Protein AF-A0A0B3S3H2-F1 (afdb_monomer_lite)

Foldseek 3Di:
DQPQLLVVLLVLLLVQLVCLLVVNDDPVSLVVNLVSCCVRPVPDVLSNVLSVVLSVCSVPCSNVSSVSSNVVSVVVCCVPPVPPVVCVVVCVVVDPSDPVVPDPPVD

Structure (mmCIF, N/CA/C/O backbone):
data_AF-A0A0B3S3H2-F1
#
_entry.id   AF-A0A0B3S3H2-F1
#
loop_
_atom_site.group_PDB
_atom_site.id
_atom_site.type_symbol
_atom_site.label_atom_id
_atom_site.label_alt_id
_atom_site.label_comp_id
_atom_site.label_asym_id
_atom_site.label_entity_id
_atom_site.label_seq_id
_atom_site.pdbx_PDB_ins_code
_atom_site.Cartn_x
_atom_site.Cartn_y
_atom_site.Cartn_z
_atom_site.occupancy
_atom_site.B_iso_or_equiv
_atom_site.auth_seq_id
_atom_site.auth_comp_id
_atom_site.auth_asym_id
_atom_site.auth_atom_id
_atom_site.pdbx_PDB_model_num
ATOM 1 N N . MET A 1 1 ? 19.719 7.674 -1.003 1.00 47.28 1 MET A N 1
ATOM 2 C CA . MET A 1 1 ? 18.344 7.127 -1.181 1.00 47.28 1 MET A CA 1
ATOM 3 C C . MET A 1 1 ? 18.277 6.617 -2.606 1.00 47.28 1 MET A C 1
ATOM 5 O O . MET A 1 1 ? 18.764 7.341 -3.464 1.00 47.28 1 MET A O 1
ATOM 9 N N . SER A 1 2 ? 17.782 5.403 -2.872 1.00 47.78 2 SER A N 1
ATOM 10 C CA . SER A 1 2 ? 17.783 4.890 -4.250 1.00 47.78 2 SER A CA 1
ATOM 11 C C . SER A 1 2 ? 16.975 5.832 -5.151 1.00 47.78 2 SER A C 1
ATOM 13 O O . SER A 1 2 ? 15.874 6.249 -4.797 1.00 47.78 2 SER A O 1
ATOM 15 N N . GLY A 1 3 ? 17.532 6.208 -6.303 1.00 64.75 3 GLY A N 1
ATOM 16 C CA . GLY A 1 3 ? 16.847 7.052 -7.289 1.00 64.75 3 GLY A CA 1
ATOM 17 C C . GLY A 1 3 ? 15.739 6.321 -8.056 1.00 64.75 3 GLY A C 1
ATOM 18 O O . GLY A 1 3 ? 15.174 6.884 -8.986 1.00 64.75 3 GLY A O 1
ATOM 19 N N . ASN A 1 4 ? 15.450 5.065 -7.699 1.00 81.06 4 ASN A N 1
ATOM 20 C CA . ASN A 1 4 ? 14.515 4.209 -8.412 1.00 81.06 4 ASN A CA 1
ATOM 21 C C . ASN A 1 4 ? 13.085 4.371 -7.838 1.00 81.06 4 ASN A C 1
ATOM 23 O O . ASN A 1 4 ? 12.858 4.000 -6.678 1.00 81.06 4 ASN A O 1
ATOM 27 N N . PRO A 1 5 ? 12.119 4.886 -8.627 1.00 83.19 5 PRO A N 1
ATOM 28 C CA . PRO A 1 5 ? 10.744 5.121 -8.180 1.00 83.19 5 PRO A CA 1
ATOM 29 C C . PRO A 1 5 ? 10.014 3.837 -7.760 1.00 83.19 5 PRO A C 1
ATOM 31 O O . PRO A 1 5 ? 9.253 3.871 -6.797 1.00 83.19 5 PRO A O 1
ATOM 34 N N . THR A 1 6 ? 10.306 2.696 -8.391 1.00 85.31 6 THR A N 1
ATOM 35 C CA . THR A 1 6 ? 9.743 1.377 -8.051 1.00 85.31 6 THR A CA 1
ATOM 36 C C . THR A 1 6 ? 10.149 0.938 -6.647 1.00 85.31 6 THR A C 1
ATOM 38 O O . THR A 1 6 ? 9.315 0.496 -5.856 1.00 85.31 6 THR A O 1
ATOM 41 N N . ILE A 1 7 ? 11.427 1.115 -6.293 1.00 84.75 7 ILE A N 1
ATOM 42 C CA . ILE A 1 7 ? 11.927 0.781 -4.950 1.00 84.75 7 ILE A CA 1
ATOM 43 C C . ILE A 1 7 ? 11.304 1.715 -3.913 1.00 84.75 7 ILE A C 1
ATOM 45 O O . ILE A 1 7 ? 10.864 1.268 -2.853 1.00 84.75 7 ILE A O 1
ATOM 49 N N . ALA A 1 8 ? 11.257 3.014 -4.208 1.00 86.00 8 ALA A N 1
ATOM 50 C CA . ALA A 1 8 ? 10.706 3.996 -3.288 1.00 86.00 8 ALA A CA 1
ATOM 51 C C . ALA A 1 8 ? 9.203 3.765 -3.034 1.00 86.00 8 ALA A C 1
ATOM 53 O O . ALA A 1 8 ? 8.763 3.843 -1.882 1.00 86.00 8 ALA A O 1
ATOM 54 N N . PHE A 1 9 ? 8.452 3.374 -4.067 1.00 89.19 9 PHE A N 1
ATOM 55 C CA . PHE A 1 9 ? 7.051 2.990 -3.950 1.00 89.19 9 PHE A CA 1
ATOM 56 C C . PHE A 1 9 ? 6.898 1.722 -3.114 1.00 89.19 9 PHE A C 1
ATOM 58 O O . PHE A 1 9 ? 6.156 1.728 -2.134 1.00 89.19 9 PHE A O 1
ATOM 65 N N . GLY A 1 10 ? 7.657 0.665 -3.417 1.00 90.88 10 GLY A N 1
ATOM 66 C CA . GLY A 1 10 ? 7.584 -0.589 -2.665 1.00 90.88 10 GLY A CA 1
ATOM 67 C C . GLY A 1 10 ? 7.904 -0.418 -1.176 1.00 90.88 10 GLY A C 1
ATOM 68 O O . GLY A 1 10 ? 7.236 -1.005 -0.320 1.00 90.88 10 GLY A O 1
ATOM 69 N N . LEU A 1 11 ? 8.863 0.451 -0.840 1.00 91.00 11 LEU A N 1
ATOM 70 C CA . LEU A 1 11 ? 9.170 0.808 0.547 1.00 91.00 11 LEU A CA 1
ATOM 71 C C . LEU A 1 11 ? 8.024 1.581 1.215 1.00 91.00 11 LEU A C 1
ATOM 73 O O . LEU A 1 11 ? 7.674 1.283 2.360 1.00 91.00 11 LEU A O 1
ATOM 77 N N . ALA A 1 12 ? 7.422 2.546 0.514 1.00 92.06 12 ALA A N 1
ATOM 78 C CA . ALA A 1 12 ? 6.283 3.304 1.026 1.00 92.06 12 ALA A CA 1
ATOM 79 C C . ALA A 1 12 ? 5.077 2.390 1.295 1.00 92.06 12 ALA A C 1
ATOM 81 O O . ALA A 1 12 ? 4.516 2.422 2.392 1.00 92.06 12 ALA A O 1
ATOM 82 N N . VAL A 1 13 ? 4.739 1.524 0.336 1.00 94.38 13 VAL A N 1
ATOM 83 C CA . VAL A 1 13 ? 3.657 0.536 0.438 1.00 94.38 13 VAL A CA 1
ATOM 84 C C . VAL A 1 13 ? 3.897 -0.418 1.611 1.00 94.38 13 VAL A C 1
ATOM 86 O O . VAL A 1 13 ? 3.014 -0.610 2.446 1.00 94.38 13 VAL A O 1
ATOM 89 N N . SER A 1 14 ? 5.112 -0.960 1.734 1.00 94.06 14 SER A N 1
ATOM 90 C CA . SER A 1 14 ? 5.477 -1.876 2.825 1.00 94.06 14 SER A CA 1
ATOM 91 C C . SER A 1 14 ? 5.347 -1.226 4.204 1.00 94.06 14 SER A C 1
ATOM 93 O O . SER A 1 14 ? 4.802 -1.831 5.130 1.00 94.06 14 SER A O 1
ATOM 95 N N . SER A 1 15 ? 5.824 0.015 4.336 1.00 94.81 15 SER A N 1
ATOM 96 C CA . SER A 1 15 ? 5.749 0.785 5.580 1.00 94.81 15 SER A CA 1
ATOM 97 C C . SER A 1 15 ? 4.298 1.056 5.987 1.00 94.81 15 SER A C 1
ATOM 99 O O . SER A 1 15 ? 3.903 0.793 7.124 1.00 94.81 15 SER A O 1
ATOM 101 N N . VAL A 1 16 ? 3.474 1.510 5.040 1.00 96.06 16 VAL A N 1
ATOM 102 C CA . VAL A 1 16 ? 2.064 1.842 5.275 1.00 96.06 16 VAL A CA 1
ATOM 103 C C . VAL A 1 16 ? 1.237 0.600 5.591 1.00 96.06 16 VAL A C 1
ATOM 105 O O . VAL A 1 16 ? 0.442 0.625 6.530 1.00 96.06 16 VAL A O 1
ATOM 108 N N . ALA A 1 17 ? 1.464 -0.511 4.890 1.00 95.56 17 ALA A N 1
ATOM 109 C CA . ALA A 1 17 ? 0.809 -1.778 5.192 1.00 95.56 17 ALA A CA 1
ATOM 110 C C . ALA A 1 17 ? 1.143 -2.275 6.609 1.00 95.56 17 ALA A C 1
ATOM 112 O O . ALA A 1 17 ? 0.260 -2.735 7.337 1.00 95.56 17 ALA A O 1
ATOM 113 N N . LEU A 1 18 ? 2.401 -2.143 7.044 1.00 95.56 18 LEU A N 1
ATOM 114 C CA . LEU A 1 18 ? 2.808 -2.500 8.403 1.00 95.56 18 LEU A CA 1
ATOM 115 C C . LEU A 1 18 ? 2.198 -1.555 9.454 1.00 95.56 18 LEU A C 1
ATOM 117 O O . LEU A 1 18 ? 1.732 -2.007 10.505 1.00 95.56 18 LEU A O 1
ATOM 121 N N . ALA A 1 19 ? 2.158 -0.252 9.172 1.00 94.75 19 ALA A N 1
ATOM 122 C CA . ALA A 1 19 ? 1.513 0.738 10.032 1.00 94.75 19 ALA A CA 1
ATOM 123 C C . ALA A 1 19 ? 0.003 0.475 10.170 1.00 94.75 19 ALA A C 1
ATOM 125 O O . ALA A 1 19 ? -0.533 0.553 11.277 1.00 94.75 19 ALA A O 1
ATOM 126 N N . ALA A 1 20 ? -0.669 0.085 9.083 1.00 95.44 20 ALA A N 1
ATOM 127 C CA . ALA A 1 20 ? -2.074 -0.316 9.093 1.00 95.44 20 ALA A CA 1
ATOM 128 C C . ALA A 1 20 ? -2.290 -1.559 9.967 1.00 95.44 20 ALA A C 1
ATOM 130 O O . ALA A 1 20 ? -3.073 -1.525 10.914 1.00 95.44 20 ALA A O 1
ATOM 131 N N . LYS A 1 21 ? -1.519 -2.630 9.734 1.00 94.12 21 LYS A N 1
ATOM 132 C CA . LYS A 1 21 ? -1.617 -3.887 10.500 1.00 94.12 21 LYS A CA 1
ATOM 133 C C . LYS A 1 21 ? -1.320 -3.719 11.991 1.00 94.12 21 LYS A C 1
ATOM 135 O O . LYS A 1 21 ? -1.815 -4.500 12.795 1.00 94.12 21 LYS A O 1
ATOM 140 N N . SER A 1 22 ? -0.523 -2.718 12.361 1.00 94.06 22 SER A N 1
ATOM 141 C CA . SER A 1 22 ? -0.201 -2.397 13.757 1.00 94.06 22 SER A CA 1
ATOM 142 C C . SER A 1 22 ? -1.145 -1.373 14.400 1.00 94.06 22 SER A C 1
ATOM 144 O O . SER A 1 22 ? -0.945 -1.025 15.563 1.00 94.06 22 SER A O 1
ATOM 146 N N . GLY A 1 23 ? -2.158 -0.882 13.674 1.00 90.56 23 GLY A N 1
ATOM 147 C CA . GLY A 1 23 ? -3.112 0.111 14.177 1.00 90.56 23 GLY A CA 1
ATOM 148 C C . GLY A 1 23 ? -2.502 1.496 14.422 1.00 90.56 23 GLY A C 1
ATOM 149 O O . GLY A 1 23 ? -3.045 2.278 15.196 1.00 90.56 23 GLY A O 1
ATOM 150 N N . ARG A 1 24 ? -1.357 1.802 13.798 1.00 92.19 24 ARG A N 1
ATOM 151 C CA . ARG A 1 24 ? -0.613 3.063 13.983 1.00 92.19 24 ARG A CA 1
ATOM 152 C C . ARG A 1 24 ? -0.758 4.036 12.817 1.00 92.19 24 ARG A C 1
ATOM 154 O O . ARG A 1 24 ? -0.111 5.077 12.817 1.00 92.19 24 ARG A O 1
ATOM 161 N N . LEU A 1 25 ? -1.568 3.697 11.818 1.00 94.31 25 LEU A N 1
ATOM 162 C CA . LEU A 1 25 ? -1.716 4.510 10.620 1.00 94.31 25 LEU A CA 1
ATOM 163 C C . LEU A 1 25 ? -2.608 5.729 10.880 1.00 94.31 25 LEU A C 1
ATOM 165 O O . LEU A 1 25 ? -3.813 5.594 11.099 1.00 94.31 25 LEU A O 1
ATOM 169 N N . THR A 1 26 ? -2.027 6.923 10.804 1.00 94.56 26 THR A N 1
ATOM 170 C CA . THR A 1 26 ? -2.762 8.182 10.967 1.00 94.56 26 THR A CA 1
ATOM 171 C C . THR A 1 26 ? -3.338 8.683 9.640 1.00 94.56 26 THR A C 1
ATOM 173 O O . THR A 1 26 ? -2.888 8.297 8.561 1.00 94.56 26 THR A O 1
ATOM 176 N N . LEU A 1 27 ? -4.298 9.615 9.692 1.00 93.75 27 LEU A N 1
ATOM 177 C CA . LEU A 1 27 ? -4.803 10.294 8.489 1.00 93.75 27 LEU A CA 1
ATOM 178 C C . LEU A 1 27 ? -3.683 11.011 7.715 1.00 93.75 27 LEU A C 1
ATOM 180 O O . LEU A 1 27 ? -3.664 10.995 6.486 1.00 93.75 27 LEU A O 1
ATOM 184 N N . ARG A 1 28 ? -2.721 11.610 8.429 1.00 95.38 28 ARG A N 1
ATOM 185 C CA . ARG A 1 28 ? -1.555 12.251 7.808 1.00 95.38 28 ARG A CA 1
ATOM 186 C C . ARG A 1 28 ? -0.743 11.243 6.995 1.00 95.38 28 ARG A C 1
ATOM 188 O O . ARG A 1 28 ? -0.333 11.567 5.885 1.00 95.38 28 ARG A O 1
ATOM 195 N N . ASP A 1 29 ? -0.548 10.035 7.517 1.00 94.56 29 ASP A N 1
ATOM 196 C CA . ASP A 1 29 ? 0.192 8.982 6.814 1.00 94.56 29 ASP A CA 1
ATOM 197 C C . ASP A 1 29 ? -0.540 8.541 5.547 1.00 94.56 29 ASP A C 1
ATOM 199 O O . ASP A 1 29 ? 0.088 8.397 4.503 1.00 94.56 29 ASP A O 1
ATOM 203 N N . ARG A 1 30 ? -1.873 8.421 5.606 1.00 95.19 30 ARG A N 1
ATOM 204 C CA . ARG A 1 30 ? -2.722 8.102 4.445 1.00 95.19 30 ARG A CA 1
ATOM 205 C C . ARG A 1 30 ? -2.582 9.142 3.326 1.00 95.19 30 ARG A C 1
ATOM 207 O O . ARG A 1 30 ? -2.359 8.782 2.173 1.00 95.19 30 ARG A O 1
ATOM 214 N N . VAL A 1 31 ? -2.651 10.432 3.661 1.00 94.94 31 VAL A N 1
ATOM 215 C CA . VAL A 1 31 ? -2.502 11.528 2.683 1.00 94.94 31 VAL A CA 1
ATOM 216 C C . VAL A 1 31 ? -1.083 11.578 2.112 1.00 94.94 31 VAL A C 1
ATOM 218 O O . VAL A 1 31 ? -0.903 11.700 0.900 1.00 94.94 31 VAL A O 1
ATOM 221 N N . ASN A 1 32 ? -0.065 11.441 2.965 1.00 93.06 32 ASN A N 1
ATOM 222 C CA . ASN A 1 32 ? 1.332 11.409 2.530 1.00 93.06 32 ASN A CA 1
ATOM 223 C C . ASN A 1 32 ? 1.617 10.214 1.615 1.00 93.06 32 ASN A C 1
ATOM 225 O O . ASN A 1 32 ? 2.387 10.337 0.659 1.00 93.06 32 ASN A O 1
ATOM 229 N N . PHE A 1 33 ? 0.995 9.070 1.897 1.00 94.31 33 PHE A N 1
ATOM 230 C CA . PHE A 1 33 ? 1.083 7.884 1.065 1.00 94.31 33 PHE A CA 1
ATOM 231 C C . PHE A 1 33 ? 0.482 8.138 -0.317 1.00 94.31 33 PHE A C 1
ATOM 233 O O . PHE A 1 33 ? 1.197 7.992 -1.304 1.00 94.31 33 PHE A O 1
ATOM 240 N N . ALA A 1 34 ? -0.753 8.643 -0.395 1.00 93.81 34 ALA A N 1
ATOM 241 C CA . ALA A 1 34 ? -1.387 9.006 -1.664 1.00 93.81 34 ALA A CA 1
ATOM 242 C C . ALA A 1 34 ? -0.521 9.973 -2.496 1.00 93.81 34 ALA A C 1
ATOM 244 O O . ALA A 1 34 ? -0.269 9.740 -3.677 1.00 93.81 34 ALA A O 1
ATOM 245 N N . ALA A 1 35 ? 0.019 11.021 -1.865 1.00 91.75 35 ALA A N 1
ATOM 246 C CA . ALA A 1 35 ? 0.905 11.978 -2.529 1.00 91.75 35 ALA A CA 1
ATOM 247 C C . ALA A 1 35 ? 2.223 11.343 -3.012 1.00 91.75 35 ALA A C 1
ATOM 249 O O . ALA A 1 35 ? 2.784 11.745 -4.030 1.00 91.75 35 ALA A O 1
ATOM 250 N N . THR A 1 36 ? 2.742 10.357 -2.278 1.00 89.81 36 THR A N 1
ATOM 251 C CA . THR A 1 36 ? 3.960 9.630 -2.657 1.00 89.81 36 THR A CA 1
ATOM 252 C C . THR A 1 36 ? 3.716 8.755 -3.875 1.00 89.81 36 THR A C 1
ATOM 254 O O . THR A 1 36 ? 4.518 8.802 -4.803 1.00 89.81 36 THR A O 1
ATOM 257 N N . VAL A 1 37 ? 2.591 8.042 -3.903 1.00 89.56 37 VAL A N 1
ATOM 258 C CA . VAL A 1 37 ? 2.187 7.187 -5.024 1.00 89.56 37 VAL A CA 1
ATOM 259 C C . VAL A 1 37 ? 2.029 8.011 -6.300 1.00 89.56 37 VAL A C 1
ATOM 261 O O . VAL A 1 37 ? 2.699 7.725 -7.288 1.00 89.56 37 VAL A O 1
ATOM 264 N N . LEU A 1 38 ? 1.266 9.108 -6.247 1.00 88.50 38 LEU A N 1
ATOM 265 C CA . LEU A 1 38 ? 1.056 9.997 -7.400 1.00 88.50 38 LEU A CA 1
ATOM 266 C C . LEU A 1 38 ? 2.351 10.618 -7.939 1.00 88.50 38 LEU A C 1
ATOM 268 O O . LEU A 1 38 ? 2.450 10.929 -9.120 1.00 88.50 38 LEU A O 1
ATOM 272 N N . ARG A 1 39 ? 3.350 10.829 -7.080 1.00 88.62 39 ARG A N 1
ATOM 273 C CA . ARG A 1 39 ? 4.641 11.397 -7.483 1.00 88.62 39 ARG A CA 1
ATOM 274 C C . ARG A 1 39 ? 5.584 10.359 -8.081 1.00 88.62 39 ARG A C 1
ATOM 276 O O . ARG A 1 39 ? 6.418 10.724 -8.901 1.00 88.62 39 ARG A O 1
ATOM 283 N N . GLN A 1 40 ? 5.527 9.118 -7.607 1.00 86.50 40 GLN A N 1
ATOM 284 C CA . GLN A 1 40 ? 6.506 8.097 -7.976 1.00 86.50 40 GLN A CA 1
ATOM 285 C C . GLN A 1 40 ? 6.041 7.228 -9.134 1.00 86.50 40 GLN A C 1
ATOM 287 O O . GLN A 1 40 ? 6.872 6.877 -9.965 1.00 86.50 40 GLN A O 1
ATOM 292 N N . ILE A 1 41 ? 4.747 6.904 -9.208 1.00 87.25 41 ILE A N 1
ATOM 293 C CA . ILE A 1 41 ? 4.205 6.028 -10.252 1.00 87.25 41 ILE A CA 1
ATOM 294 C C . ILE A 1 41 ? 2.859 6.567 -10.778 1.00 87.25 41 ILE A C 1
ATOM 296 O O . ILE A 1 41 ? 1.831 5.907 -10.642 1.00 87.25 41 ILE A O 1
ATOM 300 N N . PRO A 1 42 ? 2.827 7.780 -11.368 1.00 82.69 42 PRO A N 1
ATOM 301 C CA . PRO A 1 42 ? 1.584 8.370 -11.874 1.00 82.69 42 PRO A CA 1
ATOM 302 C C . PRO A 1 42 ? 0.977 7.615 -13.065 1.00 82.69 42 PRO A C 1
ATOM 304 O O . PRO A 1 42 ? -0.209 7.766 -13.342 1.00 82.69 42 PRO A O 1
ATOM 307 N N . GLU A 1 43 ? 1.784 6.839 -13.789 1.00 87.00 43 GLU A N 1
ATOM 308 C CA . GLU A 1 43 ? 1.388 6.186 -15.042 1.00 87.00 43 GLU A CA 1
ATOM 309 C C . GLU A 1 43 ? 0.911 4.739 -14.852 1.00 87.00 43 GLU A C 1
ATOM 311 O O . GLU A 1 43 ? 0.521 4.101 -15.826 1.00 87.00 43 GLU A O 1
ATOM 316 N N . ASP A 1 44 ? 0.910 4.224 -13.617 1.00 89.31 44 ASP A N 1
ATOM 317 C CA . ASP A 1 44 ? 0.425 2.878 -13.312 1.00 89.31 44 ASP A CA 1
ATOM 318 C C . ASP A 1 44 ? -0.992 2.941 -12.710 1.00 89.31 44 ASP A C 1
ATOM 320 O O . ASP A 1 44 ? -1.160 3.207 -11.509 1.00 89.31 44 ASP A O 1
ATOM 324 N N . PRO A 1 45 ? -2.038 2.725 -13.530 1.00 90.12 45 PRO A N 1
ATOM 325 C CA . PRO A 1 45 ? -3.419 2.805 -13.071 1.00 90.12 45 PRO A CA 1
ATOM 326 C C . PRO A 1 45 ? -3.760 1.709 -12.058 1.00 90.12 45 PRO A C 1
ATOM 328 O O . PRO A 1 45 ? -4.645 1.909 -11.228 1.00 90.12 45 PRO A O 1
ATOM 331 N N . GLU A 1 46 ? -3.067 0.572 -12.094 1.00 91.62 46 GLU A N 1
ATOM 332 C CA . GLU A 1 46 ? -3.324 -0.546 -11.195 1.00 91.62 46 GLU A CA 1
ATOM 333 C C . GLU A 1 46 ? -2.763 -0.267 -9.801 1.00 91.62 46 GLU A C 1
ATOM 335 O O . GLU A 1 46 ? -3.469 -0.429 -8.805 1.00 91.62 46 GLU A O 1
ATOM 340 N N . ALA A 1 47 ? -1.538 0.261 -9.730 1.00 91.56 47 ALA A N 1
ATOM 341 C CA . ALA A 1 47 ? -0.963 0.752 -8.483 1.00 91.56 47 ALA A CA 1
ATOM 342 C C . ALA A 1 47 ? -1.819 1.865 -7.865 1.00 91.56 47 ALA A C 1
ATOM 344 O O . ALA A 1 47 ? -2.066 1.866 -6.656 1.00 91.56 47 ALA A O 1
ATOM 345 N N . CYS A 1 48 ? -2.327 2.786 -8.687 1.00 92.88 48 CYS A N 1
ATOM 346 C CA . CYS A 1 48 ? -3.231 3.836 -8.225 1.00 92.88 48 CYS A CA 1
ATOM 347 C C . CYS A 1 48 ? -4.557 3.269 -7.690 1.00 92.88 48 CYS A C 1
ATOM 349 O O . CYS A 1 48 ? -5.021 3.712 -6.637 1.00 92.88 48 CYS A O 1
ATOM 351 N N . ALA A 1 49 ? -5.147 2.284 -8.373 1.00 94.38 49 ALA A N 1
ATOM 352 C CA . ALA A 1 49 ? -6.388 1.637 -7.949 1.00 94.38 49 ALA A CA 1
ATOM 353 C C . ALA A 1 49 ? -6.219 0.880 -6.623 1.00 94.38 49 ALA A C 1
ATOM 355 O O . ALA A 1 49 ? -6.984 1.111 -5.689 1.00 94.38 49 ALA A O 1
ATOM 356 N N . ALA A 1 50 ? -5.166 0.068 -6.485 1.00 95.25 50 ALA A N 1
ATOM 357 C CA . ALA A 1 50 ? -4.884 -0.668 -5.252 1.00 95.25 50 ALA A CA 1
ATOM 358 C C . ALA A 1 50 ? -4.685 0.267 -4.045 1.00 95.25 50 ALA A C 1
ATOM 360 O O . ALA A 1 50 ? -5.128 -0.016 -2.929 1.00 95.25 50 ALA A O 1
ATOM 361 N N . VAL A 1 51 ? -4.043 1.417 -4.266 1.00 95.31 51 VAL A N 1
ATOM 362 C CA . VAL A 1 51 ? -3.861 2.446 -3.235 1.00 95.31 51 VAL A CA 1
ATOM 363 C C . VAL A 1 51 ? -5.183 3.131 -2.892 1.00 95.31 51 VAL A C 1
ATOM 365 O O . VAL A 1 51 ? -5.446 3.364 -1.712 1.00 95.31 51 VAL A O 1
ATOM 368 N N . ALA A 1 52 ? -6.029 3.436 -3.877 1.00 95.81 52 ALA A N 1
ATOM 369 C CA . ALA A 1 52 ? -7.353 4.002 -3.631 1.00 95.81 52 ALA A CA 1
ATOM 370 C C . ALA A 1 52 ? -8.234 3.045 -2.808 1.00 95.81 52 ALA A C 1
ATOM 372 O O . ALA A 1 52 ? -8.795 3.459 -1.792 1.00 95.81 52 ALA A O 1
ATOM 373 N N . ASP A 1 53 ? -8.271 1.764 -3.177 1.00 97.06 53 ASP A N 1
ATOM 374 C CA . ASP A 1 53 ? -9.014 0.727 -2.452 1.00 97.06 53 ASP A CA 1
ATOM 375 C C . ASP A 1 53 ? -8.515 0.580 -1.009 1.00 97.06 53 ASP A C 1
ATOM 377 O O . ASP A 1 53 ? -9.307 0.501 -0.064 1.00 97.06 53 ASP A O 1
ATOM 381 N N . PHE A 1 54 ? -7.196 0.621 -0.804 1.00 97.50 54 PHE A N 1
ATOM 382 C CA . PHE A 1 54 ? -6.610 0.649 0.534 1.00 97.50 54 PHE A CA 1
ATOM 383 C C . PHE A 1 54 ? -7.086 1.864 1.346 1.00 97.50 54 PHE A C 1
ATOM 385 O O . PHE A 1 54 ? -7.491 1.714 2.498 1.00 97.50 54 PHE A O 1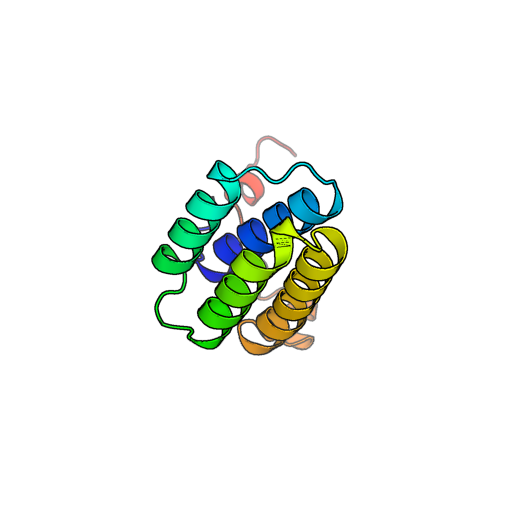
ATOM 392 N N . LEU A 1 55 ? -7.061 3.069 0.768 1.00 96.94 55 LEU A N 1
ATOM 393 C CA . LEU A 1 55 ? -7.444 4.298 1.472 1.00 96.94 55 LEU A CA 1
ATOM 394 C C . LEU A 1 55 ? -8.920 4.309 1.886 1.00 96.94 55 LEU A C 1
ATOM 396 O O . LEU A 1 55 ? -9.236 4.863 2.938 1.00 96.94 55 LEU A O 1
ATOM 400 N N . VAL A 1 56 ? -9.794 3.683 1.094 1.00 96.94 56 VAL A N 1
ATOM 401 C CA . VAL A 1 56 ? -11.225 3.533 1.405 1.00 96.94 56 VAL A CA 1
ATOM 402 C C . VAL A 1 56 ? -11.461 2.503 2.513 1.00 96.94 56 VAL A C 1
ATOM 404 O O . VAL A 1 56 ? -12.355 2.682 3.331 1.00 96.94 56 VAL A O 1
ATOM 407 N N . THR A 1 57 ? -10.662 1.435 2.573 1.00 95.69 57 THR A N 1
ATOM 408 C CA . THR A 1 57 ? -10.926 0.280 3.455 1.00 95.69 57 THR A CA 1
ATOM 409 C C . THR A 1 57 ? -10.165 0.299 4.781 1.00 95.69 57 THR A C 1
ATOM 411 O O . THR A 1 57 ? -10.568 -0.365 5.737 1.00 95.69 57 THR A O 1
ATOM 414 N N . VAL A 1 58 ? -9.058 1.042 4.873 1.00 96.88 58 VAL A N 1
ATOM 415 C CA . VAL A 1 58 ? -8.139 0.974 6.022 1.00 96.88 58 VAL A CA 1
ATOM 416 C C . VAL A 1 58 ? -8.722 1.517 7.329 1.00 96.88 58 VAL A C 1
ATOM 418 O O . VAL A 1 58 ? -8.220 1.186 8.401 1.00 96.88 58 VAL A O 1
ATOM 421 N N . GLU A 1 59 ? -9.759 2.352 7.267 1.00 94.69 59 GLU A N 1
ATOM 422 C CA . GLU A 1 59 ? -10.411 2.888 8.466 1.00 94.69 59 GLU A CA 1
ATOM 423 C C . GLU A 1 59 ? -11.230 1.827 9.197 1.00 94.69 59 GLU A C 1
ATOM 425 O O . GLU A 1 59 ? -11.055 1.642 10.401 1.00 94.69 59 GLU A O 1
ATOM 430 N N . ASP A 1 60 ? -12.043 1.084 8.450 1.00 96.25 60 ASP A N 1
ATOM 431 C CA . ASP A 1 60 ? -12.926 0.054 8.995 1.00 96.25 60 ASP A CA 1
ATOM 432 C C . ASP A 1 60 ? -12.194 -1.280 9.203 1.00 96.25 60 ASP A C 1
ATOM 434 O O . ASP A 1 60 ? -12.469 -2.030 10.144 1.00 96.25 60 ASP A O 1
ATOM 438 N N . HIS A 1 61 ? -11.227 -1.586 8.329 1.00 96.50 61 HIS A N 1
ATOM 439 C CA . HIS A 1 61 ? -10.567 -2.889 8.267 1.00 96.50 61 HIS A CA 1
ATOM 440 C C . HIS A 1 61 ? -9.037 -2.784 8.112 1.00 96.50 61 HIS A C 1
ATOM 442 O O . HIS A 1 61 ? -8.471 -3.323 7.156 1.00 96.50 61 HIS A O 1
ATOM 448 N N . PRO A 1 62 ? -8.313 -2.167 9.067 1.00 95.06 62 PRO A N 1
ATOM 449 C CA . PRO A 1 62 ? -6.890 -1.848 8.916 1.00 95.06 62 PRO A CA 1
ATOM 450 C C . PRO A 1 62 ? -5.989 -3.070 8.689 1.00 95.06 62 PRO A C 1
ATOM 452 O O . PRO A 1 62 ? -5.070 -3.025 7.868 1.00 95.06 62 PRO A O 1
ATOM 455 N N . MET A 1 63 ? -6.254 -4.188 9.376 1.00 96.25 63 MET A N 1
ATOM 456 C CA . MET A 1 63 ? -5.480 -5.421 9.185 1.00 96.25 63 MET A CA 1
ATOM 457 C C . MET A 1 63 ? -5.696 -6.040 7.802 1.00 96.25 63 MET A C 1
ATOM 459 O O . MET A 1 63 ? -4.720 -6.431 7.161 1.00 96.25 63 MET A O 1
ATOM 463 N N . ALA A 1 64 ? -6.949 -6.132 7.349 1.00 96.12 64 ALA A N 1
ATOM 464 C CA . ALA A 1 64 ? -7.276 -6.723 6.054 1.00 96.12 64 ALA A CA 1
ATOM 465 C C . ALA A 1 64 ? -6.776 -5.838 4.905 1.00 96.12 64 ALA A C 1
ATOM 467 O O . ALA A 1 64 ? -6.137 -6.346 3.988 1.00 96.12 64 ALA A O 1
ATOM 468 N N . ALA A 1 65 ? -6.962 -4.518 5.009 1.00 96.38 65 ALA A N 1
ATOM 469 C CA . ALA A 1 65 ? -6.455 -3.548 4.044 1.00 96.38 65 ALA A CA 1
ATOM 470 C C . ALA A 1 65 ? -4.922 -3.610 3.932 1.00 96.38 65 ALA A C 1
ATOM 472 O O . ALA A 1 65 ? -4.378 -3.686 2.833 1.00 96.38 65 ALA A O 1
ATOM 473 N N . GLY A 1 66 ? -4.207 -3.656 5.064 1.00 96.50 66 GLY A N 1
ATOM 474 C CA . GLY A 1 66 ? -2.749 -3.796 5.058 1.00 96.50 66 GLY A CA 1
ATOM 475 C C . GLY A 1 66 ? -2.266 -5.128 4.471 1.00 96.50 66 GLY A C 1
ATOM 476 O O . GLY A 1 66 ? -1.254 -5.157 3.776 1.00 96.50 66 GLY A O 1
ATOM 477 N N . ALA A 1 67 ? -2.982 -6.230 4.714 1.00 96.44 67 ALA A N 1
ATOM 478 C CA . ALA A 1 67 ? -2.662 -7.527 4.117 1.00 96.44 67 ALA A CA 1
ATOM 479 C C . ALA A 1 67 ? -2.903 -7.544 2.598 1.00 96.44 67 ALA A C 1
ATOM 481 O O . ALA A 1 67 ? -2.041 -8.016 1.860 1.00 96.44 67 ALA A O 1
ATOM 482 N N . ALA A 1 68 ? -4.025 -6.987 2.134 1.00 96.75 68 ALA A N 1
ATOM 483 C CA . ALA A 1 68 ? -4.340 -6.863 0.712 1.00 96.75 68 ALA A CA 1
ATOM 484 C C . ALA A 1 68 ? -3.306 -5.996 -0.019 1.00 96.75 68 ALA A C 1
ATOM 486 O O . ALA A 1 68 ? -2.805 -6.386 -1.068 1.00 96.75 68 ALA A O 1
ATOM 487 N N . LEU A 1 69 ? -2.908 -4.872 0.584 1.00 96.12 69 LEU A N 1
ATOM 488 C CA . LEU A 1 69 ? -1.889 -3.987 0.025 1.00 96.12 69 LEU A CA 1
ATOM 489 C C . LEU A 1 69 ? -0.504 -4.665 -0.055 1.00 96.12 69 LEU A C 1
ATOM 491 O O . LEU A 1 69 ? 0.226 -4.475 -1.025 1.00 96.12 69 LEU A O 1
ATOM 495 N N . GLN A 1 70 ? -0.145 -5.491 0.936 1.00 95.00 70 GLN A N 1
ATOM 496 C CA . GLN A 1 70 ? 1.072 -6.316 0.889 1.00 95.00 70 GLN A CA 1
ATOM 497 C C . GLN A 1 70 ? 1.019 -7.389 -0.202 1.00 95.00 70 GLN A C 1
ATOM 499 O O . GLN A 1 70 ? 2.022 -7.609 -0.876 1.00 95.00 70 GLN A O 1
ATOM 504 N N . ALA A 1 71 ? -0.128 -8.049 -0.371 1.00 95.75 71 ALA A N 1
ATOM 505 C CA . ALA A 1 71 ? -0.316 -9.052 -1.414 1.00 95.75 71 ALA A CA 1
ATOM 506 C C . ALA A 1 71 ? -0.222 -8.424 -2.812 1.00 95.75 71 ALA A C 1
ATOM 508 O O . ALA A 1 71 ? 0.490 -8.950 -3.663 1.00 95.75 71 ALA A O 1
ATOM 509 N N . PHE 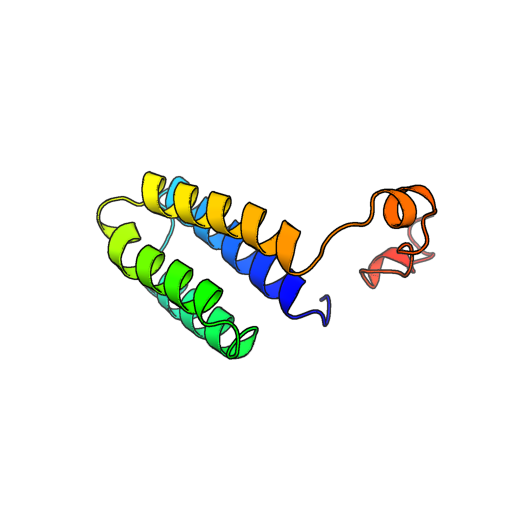A 1 72 ? -0.856 -7.264 -3.007 1.00 95.50 72 PHE A N 1
ATOM 510 C CA . PHE A 1 72 ? -0.721 -6.471 -4.226 1.00 95.50 72 PHE A CA 1
ATOM 511 C C . PHE A 1 72 ? 0.746 -6.146 -4.522 1.00 95.50 72 PHE A C 1
ATOM 513 O O . PHE A 1 72 ? 1.204 -6.380 -5.632 1.00 95.50 72 PHE A O 1
ATOM 520 N N . LEU A 1 73 ? 1.504 -5.655 -3.533 1.00 93.44 73 LEU A N 1
ATOM 521 C CA . LEU A 1 73 ? 2.906 -5.294 -3.749 1.00 93.44 73 LEU A CA 1
ATOM 522 C C . LEU A 1 73 ? 3.752 -6.479 -4.229 1.00 93.44 73 LEU A C 1
ATOM 524 O O . LEU A 1 73 ? 4.626 -6.288 -5.069 1.00 93.44 73 LEU A O 1
ATOM 528 N N . ALA A 1 74 ? 3.520 -7.677 -3.687 1.00 91.50 74 ALA A N 1
ATOM 529 C CA . ALA A 1 74 ? 4.252 -8.872 -4.094 1.00 91.50 74 ALA A CA 1
ATOM 530 C C . ALA A 1 74 ? 3.997 -9.209 -5.573 1.00 91.50 74 ALA A C 1
ATOM 532 O O . ALA A 1 74 ? 4.948 -9.335 -6.338 1.00 91.50 74 ALA A O 1
ATOM 533 N N . ASP A 1 75 ? 2.727 -9.256 -5.979 1.00 92.12 75 ASP A N 1
ATOM 534 C CA . ASP A 1 75 ? 2.333 -9.514 -7.370 1.00 92.12 75 ASP A CA 1
ATOM 535 C C . ASP A 1 75 ? 2.796 -8.404 -8.332 1.00 92.12 75 ASP A C 1
ATOM 537 O O . ASP A 1 75 ? 3.247 -8.654 -9.451 1.00 92.12 75 ASP A O 1
ATOM 541 N N . TRP A 1 76 ? 2.729 -7.153 -7.883 1.00 91.44 76 TRP A N 1
ATOM 542 C CA . TRP A 1 76 ? 3.166 -6.002 -8.659 1.00 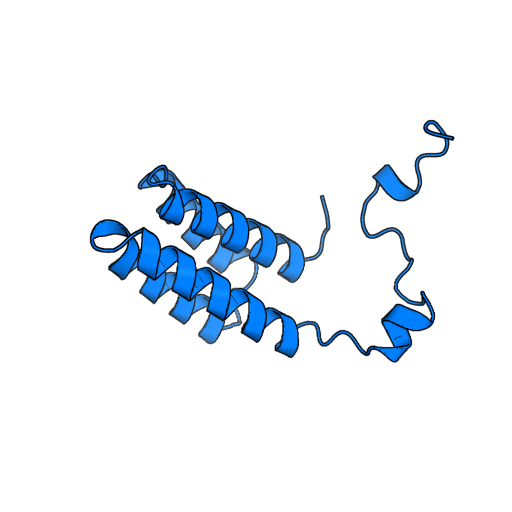91.44 76 TRP A CA 1
ATOM 543 C C . TRP A 1 76 ? 4.685 -6.000 -8.888 1.00 91.44 76 TRP A C 1
ATOM 545 O O . TRP A 1 76 ? 5.144 -5.759 -10.005 1.00 91.44 76 TRP A O 1
ATOM 555 N N . LEU A 1 77 ? 5.484 -6.320 -7.862 1.00 87.88 77 LEU A N 1
ATOM 556 C CA . LEU A 1 77 ? 6.943 -6.417 -7.990 1.00 87.88 77 LEU A CA 1
ATOM 557 C C . LEU A 1 77 ? 7.367 -7.530 -8.951 1.00 87.88 77 LEU A C 1
ATOM 559 O O . LEU A 1 77 ? 8.293 -7.311 -9.731 1.00 87.88 77 LEU A O 1
ATOM 563 N N . ASP A 1 78 ? 6.677 -8.672 -8.940 1.00 85.81 78 ASP A N 1
ATOM 564 C CA . ASP A 1 78 ? 6.951 -9.777 -9.867 1.00 85.81 78 ASP A CA 1
ATOM 565 C C . ASP A 1 78 ? 6.738 -9.368 -11.334 1.00 85.81 78 ASP A C 1
ATOM 567 O O . ASP A 1 78 ? 7.451 -9.839 -12.221 1.00 85.81 78 ASP A O 1
ATOM 571 N N . ARG A 1 79 ? 5.801 -8.449 -11.601 1.00 84.25 79 ARG A N 1
ATOM 572 C CA . ARG A 1 79 ? 5.516 -7.947 -12.955 1.00 84.25 79 ARG A CA 1
ATOM 573 C C . ARG A 1 79 ? 6.420 -6.803 -13.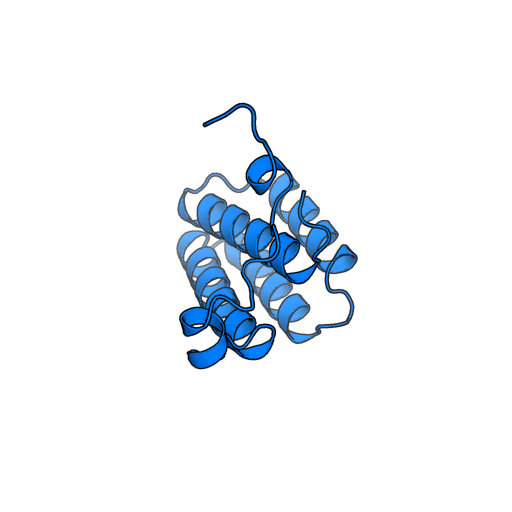397 1.00 84.25 79 ARG A C 1
ATOM 575 O O . ARG A 1 79 ? 6.820 -6.764 -14.558 1.00 84.25 79 ARG A O 1
ATOM 582 N N . VAL A 1 80 ? 6.715 -5.860 -12.504 1.00 78.56 80 VAL A N 1
ATOM 583 C CA . VAL A 1 80 ? 7.433 -4.614 -12.847 1.00 78.56 80 VAL A CA 1
ATOM 584 C C . VAL A 1 80 ? 8.945 -4.751 -12.679 1.00 78.56 80 VAL A C 1
ATOM 586 O O . VAL A 1 80 ? 9.716 -4.015 -13.290 1.00 78.56 80 VAL A O 1
ATOM 589 N N . SER A 1 81 ? 9.388 -5.712 -11.874 1.00 69.75 81 SER A N 1
ATOM 590 C CA . SER A 1 81 ? 10.796 -6.046 -11.699 1.00 69.75 81 SER A CA 1
ATOM 591 C C . SER A 1 81 ? 10.968 -7.566 -11.685 1.00 69.75 81 SER A C 1
ATOM 593 O O . SER A 1 81 ? 11.397 -8.110 -10.659 1.00 69.75 81 SER A O 1
ATOM 595 N N . PRO A 1 82 ? 10.655 -8.258 -12.800 1.00 60.72 82 PRO A N 1
ATOM 596 C CA . PRO A 1 82 ? 10.844 -9.695 -12.897 1.00 60.72 82 PRO A CA 1
ATOM 597 C C . PRO A 1 82 ? 12.318 -9.996 -12.644 1.00 60.72 82 PRO A C 1
ATOM 599 O O . PRO A 1 82 ? 13.196 -9.654 -13.435 1.00 60.72 82 PRO A O 1
ATOM 602 N N . ARG A 1 83 ? 12.609 -10.590 -11.487 1.00 60.28 83 ARG A N 1
ATOM 603 C CA . ARG A 1 83 ? 13.954 -11.067 -11.189 1.00 60.28 83 ARG A CA 1
ATOM 604 C C . ARG A 1 83 ? 14.175 -12.309 -12.027 1.00 60.28 83 ARG A C 1
ATOM 606 O O . ARG A 1 83 ? 13.686 -13.383 -11.682 1.00 60.28 83 ARG A O 1
ATOM 613 N N . GLU A 1 84 ? 14.912 -12.169 -13.118 1.00 55.41 84 GLU A N 1
ATOM 614 C CA . GLU A 1 84 ? 15.428 -13.331 -13.826 1.00 55.41 84 GLU A CA 1
ATOM 615 C C . GLU A 1 84 ? 16.347 -14.083 -12.859 1.00 55.41 84 GLU A C 1
ATOM 617 O O . GLU A 1 84 ? 17.357 -13.552 -12.392 1.00 55.41 84 GLU A O 1
ATOM 622 N N . ALA A 1 85 ? 15.968 -15.312 -12.497 1.00 52.03 85 ALA A N 1
ATOM 623 C CA . ALA A 1 85 ? 16.724 -16.134 -11.552 1.00 52.03 85 ALA A CA 1
ATOM 624 C C . ALA A 1 85 ? 18.198 -16.277 -11.976 1.00 52.03 85 ALA A C 1
ATOM 626 O O . ALA A 1 85 ? 19.086 -16.338 -11.130 1.00 52.03 85 ALA A O 1
ATOM 627 N N . GLU A 1 86 ? 18.455 -16.250 -13.283 1.00 46.66 86 GLU A N 1
ATOM 628 C CA . GLU A 1 86 ? 19.787 -16.273 -13.881 1.00 46.66 86 GLU A CA 1
ATOM 629 C C . GLU A 1 86 ? 20.583 -14.989 -13.594 1.00 46.66 86 GLU A C 1
ATOM 631 O O . GLU A 1 86 ? 21.724 -15.096 -13.156 1.00 46.66 86 GLU A O 1
ATOM 636 N N . SER A 1 87 ? 19.985 -13.797 -13.701 1.00 53.31 87 SER A N 1
ATOM 637 C CA . SER A 1 87 ? 20.641 -12.516 -13.367 1.00 53.31 87 SER A CA 1
ATOM 638 C C . SER A 1 87 ? 20.994 -12.412 -11.872 1.00 53.31 87 SER A C 1
ATOM 640 O O . SER A 1 87 ? 22.091 -11.988 -11.490 1.00 53.31 87 SER A O 1
ATOM 642 N N . VAL A 1 88 ? 20.114 -12.922 -10.998 1.00 58.84 88 VAL A N 1
ATOM 643 C CA . VAL A 1 88 ? 20.362 -13.001 -9.545 1.00 58.84 88 VAL A CA 1
ATOM 644 C C . VAL A 1 88 ? 21.493 -13.982 -9.218 1.00 58.84 88 VAL A C 1
ATOM 646 O O . VAL A 1 88 ? 22.310 -13.712 -8.336 1.00 58.84 88 VAL A O 1
ATOM 649 N N . MET A 1 89 ? 21.561 -15.117 -9.919 1.00 51.59 89 MET A N 1
ATOM 650 C CA . MET A 1 89 ? 22.610 -16.124 -9.728 1.00 51.59 89 MET A CA 1
ATOM 651 C C . MET A 1 89 ? 23.961 -15.703 -10.315 1.00 51.59 89 MET A C 1
ATOM 653 O O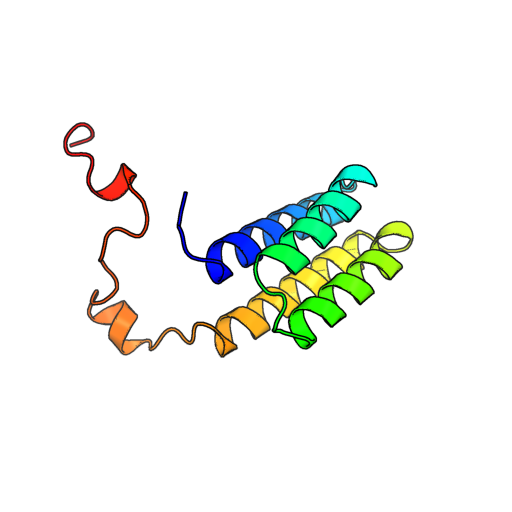 . MET A 1 89 ? 24.997 -16.096 -9.778 1.00 51.59 89 MET A O 1
ATOM 657 N N . GLN A 1 90 ? 23.962 -14.913 -11.389 1.00 56.38 90 GLN A N 1
ATOM 658 C CA . GLN A 1 90 ? 25.180 -14.409 -12.026 1.00 56.38 90 GLN A CA 1
ATOM 659 C C . GLN A 1 90 ? 25.749 -13.162 -11.334 1.00 56.38 90 GLN A C 1
ATOM 661 O O . GLN A 1 90 ? 26.876 -12.763 -11.622 1.00 56.38 90 GLN A O 1
ATOM 666 N N . GLY A 1 91 ? 25.016 -12.567 -10.384 1.00 55.78 91 GLY A N 1
ATOM 667 C CA . GLY A 1 91 ? 25.459 -11.366 -9.676 1.00 55.78 91 GLY A CA 1
ATOM 668 C C . GLY A 1 91 ? 25.585 -10.143 -10.590 1.00 55.78 91 GLY A C 1
ATOM 669 O O . GLY A 1 91 ? 26.256 -9.182 -10.221 1.00 55.78 91 GLY A O 1
ATOM 670 N N . GLU A 1 92 ? 24.953 -10.165 -11.767 1.00 52.62 92 GLU A N 1
ATOM 671 C CA . GLU A 1 92 ? 25.016 -9.078 -12.754 1.00 52.62 92 GLU A CA 1
ATOM 672 C C . GLU A 1 92 ? 24.312 -7.805 -12.251 1.00 52.62 92 GLU A C 1
ATOM 674 O O . GLU A 1 92 ? 24.693 -6.697 -12.623 1.00 52.62 92 GLU A O 1
ATOM 679 N N . ASP A 1 93 ? 23.394 -7.949 -11.290 1.00 49.75 93 ASP A N 1
ATOM 680 C CA . ASP A 1 93 ? 22.745 -6.854 -10.557 1.00 49.75 93 ASP A CA 1
ATOM 681 C C . ASP A 1 93 ? 23.560 -6.315 -9.359 1.00 49.75 93 ASP A C 1
ATOM 683 O O . ASP A 1 93 ? 23.079 -5.475 -8.596 1.00 49.75 93 ASP A O 1
ATOM 687 N N . ALA A 1 94 ? 24.812 -6.751 -9.165 1.00 51.84 94 ALA A N 1
ATOM 688 C CA . ALA A 1 94 ? 25.670 -6.289 -8.066 1.00 51.84 94 ALA A CA 1
ATOM 689 C C . ALA A 1 94 ? 26.327 -4.915 -8.319 1.00 51.84 94 ALA A C 1
ATOM 691 O O . ALA A 1 94 ? 27.384 -4.605 -7.761 1.00 51.84 94 ALA A O 1
ATOM 692 N N . GLY A 1 95 ? 25.707 -4.057 -9.132 1.00 56.84 95 GLY A N 1
ATOM 693 C CA . GLY A 1 95 ? 25.967 -2.624 -9.036 1.00 56.84 95 GLY A CA 1
ATOM 694 C C . GLY A 1 95 ? 25.536 -2.130 -7.647 1.00 56.84 95 GLY A C 1
ATOM 695 O O . GLY A 1 95 ? 24.563 -2.648 -7.096 1.00 56.84 95 GLY A O 1
ATOM 696 N N . PRO A 1 96 ? 26.228 -1.160 -7.026 1.00 55.72 96 PRO A N 1
ATOM 697 C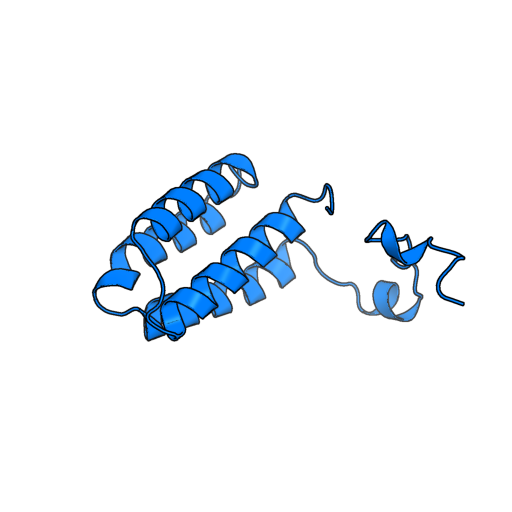 CA . PRO A 1 96 ? 25.814 -0.654 -5.725 1.00 55.72 96 PRO A CA 1
ATOM 698 C C . PRO A 1 96 ? 24.417 -0.021 -5.834 1.00 55.72 96 PRO A C 1
ATOM 700 O O . PRO A 1 96 ? 24.252 1.091 -6.327 1.00 55.72 96 PRO A O 1
ATOM 703 N N . LEU A 1 97 ? 23.406 -0.743 -5.351 1.00 57.97 97 LEU A N 1
ATOM 704 C CA . LEU A 1 97 ? 22.023 -0.290 -5.186 1.00 57.97 97 LEU A CA 1
ATOM 705 C C . LEU A 1 97 ? 21.923 0.855 -4.168 1.00 57.97 97 LEU A C 1
ATOM 707 O O . LEU A 1 97 ? 20.952 1.618 -4.167 1.00 57.97 97 LEU A O 1
ATOM 711 N N . PHE A 1 98 ? 22.919 0.970 -3.285 1.00 55.91 98 PHE A N 1
ATOM 712 C CA . PHE A 1 98 ? 22.974 1.970 -2.233 1.00 55.91 98 PHE A CA 1
ATOM 713 C C . PHE A 1 98 ? 24.388 2.530 -2.038 1.00 55.91 98 PHE A C 1
ATOM 715 O O . PHE A 1 98 ? 25.368 1.789 -2.018 1.00 55.91 98 PHE A O 1
ATOM 722 N N . ASP A 1 99 ? 24.477 3.833 -1.758 1.00 61.69 99 ASP A N 1
ATOM 723 C CA . ASP A 1 99 ? 25.741 4.572 -1.579 1.00 61.69 99 ASP A CA 1
ATOM 724 C C . ASP A 1 99 ? 26.655 3.994 -0.482 1.00 61.69 99 ASP A C 1
ATOM 726 O O . ASP A 1 99 ? 27.874 4.149 -0.518 1.00 61.69 99 ASP A O 1
ATOM 730 N N . TRP A 1 100 ? 26.082 3.303 0.508 1.00 67.44 100 TRP A N 1
ATOM 731 C CA . TRP A 1 100 ? 26.847 2.678 1.587 1.00 67.44 100 TRP A CA 1
ATOM 732 C C . TRP A 1 100 ? 27.599 1.413 1.145 1.00 67.44 100 TRP A C 1
ATOM 734 O O . TRP A 1 100 ? 28.538 1.015 1.823 1.00 67.44 100 TRP A O 1
ATOM 744 N N . GLN A 1 101 ? 27.246 0.795 0.013 1.00 62.88 101 GLN A N 1
ATOM 745 C CA . GLN A 1 101 ? 27.907 -0.424 -0.472 1.00 62.88 101 GLN A CA 1
ATOM 746 C C . GLN A 1 101 ? 29.308 -0.152 -1.044 1.00 62.88 101 GLN A C 1
ATOM 748 O O . GLN A 1 101 ? 30.134 -1.056 -1.098 1.00 62.88 101 GLN A O 1
ATOM 753 N N . GLY A 1 102 ? 29.607 1.095 -1.425 1.00 61.25 102 GLY A N 1
ATOM 754 C CA . GLY A 1 102 ? 30.939 1.523 -1.876 1.00 61.25 102 GLY A CA 1
ATOM 755 C C . GLY A 1 102 ? 31.843 2.063 -0.762 1.00 61.25 102 GLY A C 1
ATOM 756 O O . GLY A 1 102 ? 32.952 2.529 -1.034 1.00 61.25 102 GLY A O 1
ATOM 757 N N . ARG A 1 103 ? 31.380 2.061 0.493 1.00 60.81 103 ARG A N 1
ATOM 758 C CA . ARG A 1 103 ? 32.096 2.677 1.612 1.00 60.81 103 ARG A CA 1
ATOM 759 C C . ARG A 1 103 ? 33.206 1.771 2.138 1.00 60.81 103 ARG A C 1
ATOM 761 O O . ARG A 1 103 ? 32.986 0.842 2.906 1.00 60.81 103 ARG A O 1
ATOM 768 N N . ARG A 1 104 ? 34.428 2.092 1.709 1.00 57.03 104 ARG A N 1
ATOM 769 C CA . ARG A 1 104 ? 35.690 1.420 2.057 1.00 57.03 104 ARG A CA 1
ATOM 770 C C . ARG A 1 104 ? 36.107 1.587 3.532 1.00 57.03 104 ARG A C 1
ATOM 772 O O . ARG A 1 104 ? 37.116 1.028 3.932 1.00 57.03 104 ARG A O 1
ATOM 779 N N . ASP A 1 105 ? 35.367 2.359 4.328 1.00 67.69 105 ASP A N 1
ATOM 780 C CA . ASP A 1 105 ? 35.643 2.644 5.743 1.00 67.69 105 ASP A CA 1
ATOM 781 C C . ASP A 1 105 ? 34.982 1.669 6.739 1.00 67.69 105 ASP A C 1
ATOM 783 O O . ASP A 1 105 ? 35.133 1.840 7.946 1.00 67.69 105 ASP A O 1
ATOM 787 N N . LEU A 1 106 ? 34.265 0.650 6.250 1.00 56.25 106 LEU A N 1
ATOM 788 C CA . LEU A 1 106 ? 33.619 -0.395 7.063 1.00 56.25 106 LEU A CA 1
ATOM 789 C C . LEU A 1 106 ? 34.265 -1.791 6.919 1.00 56.25 106 LEU A C 1
ATOM 791 O O . LEU A 1 106 ? 33.706 -2.760 7.434 1.00 56.25 106 LEU A O 1
ATOM 795 N N . GLN A 1 107 ? 35.401 -1.901 6.216 1.00 49.31 107 GLN A N 1
ATOM 796 C CA . GLN A 1 107 ? 36.209 -3.128 6.113 1.00 49.31 107 GLN A CA 1
ATOM 797 C C . GLN A 1 107 ? 37.407 -3.099 7.059 1.00 49.31 107 GLN A C 1
ATOM 799 O O . GLN A 1 107 ? 38.066 -2.037 7.135 1.00 49.31 107 GLN A O 1
#

Organism: NCBI:txid561184

Radius of gyration: 16.0 Å; chains: 1; bounding box: 49×28×29 Å

pLDDT: mean 82.45, std 16.68, range [46.66, 97.5]

Secondary structure (DSSP, 8-state):
----HHHHHHHHHHHHHHHHHTT---HHHHHHHHHHHHHH-TT-HHHHHHHHHHHHHTTT-HHHHHHHHHHHHHHHHHHHS---HHHHHHTTT-S-SSGGGG-GGG-

Sequence (107 aa):
MSGNPTIAFGLAVSSVALAAKSGRLTLRDRVNFAATVLRQIPEDPEACAAVADFLVTVEDHPMAAGAALQAFLADWLDRVSPREAESVMQGEDAGPLFDWQGRRDLQ